Protein AF-A0A2N2DZL6-F1 (afdb_monomer_lite)

pLDDT: mean 71.73, std 16.26, range [36.12, 95.0]

Secondary structure (DSSP, 8-state):
------------HHHHHHHHHHHHHHHS-GGGGGG--HHHHHHHHHHHHHHHHHHTTS-EEPPTTT-TTS--EE-TTS-BSS-EEEEEEETTEEEEEEE-SSSS-EEEEEPP---

Foldseek 3Di:
DDDPPDDDPPPDDPVVVVVVVVVVVVPPPPVVVPPPPQVVVQVCQLVVQLVVCQVVQAKGFRDCLFVVVSPWIAGNNSWIPAWDWTWHATPNFTWIKTAHTDHPDIDIHGDDDPD

Structure (mmCIF, N/CA/C/O backbone):
data_AF-A0A2N2DZL6-F1
#
_entry.id   AF-A0A2N2DZL6-F1
#
loop_
_atom_site.group_PDB
_atom_site.id
_atom_site.type_symbol
_atom_site.label_atom_id
_atom_site.label_alt_id
_atom_site.label_comp_id
_atom_site.label_asym_id
_atom_site.label_entity_id
_atom_site.label_seq_id
_atom_site.pdbx_PDB_ins_code
_atom_site.Cartn_x
_atom_site.Cartn_y
_atom_site.Cartn_z
_atom_site.occupancy
_atom_site.B_iso_or_equiv
_atom_site.auth_seq_id
_atom_site.auth_comp_id
_atom_site.auth_asym_id
_atom_site.auth_atom_id
_atom_site.pdbx_PDB_model_num
ATOM 1 N N . MET A 1 1 ? 42.861 43.313 -40.334 1.00 39.59 1 MET A N 1
ATOM 2 C CA . MET A 1 1 ? 43.091 43.080 -38.893 1.00 39.59 1 MET A CA 1
ATOM 3 C C . MET A 1 1 ? 41.736 42.760 -38.270 1.00 39.59 1 MET A C 1
ATOM 5 O O . MET A 1 1 ? 40.883 43.634 -38.224 1.00 39.59 1 MET A O 1
ATOM 9 N N . LYS A 1 2 ? 41.456 41.482 -37.981 1.00 36.12 2 LYS A N 1
ATOM 10 C CA . LYS A 1 2 ? 40.132 41.015 -37.531 1.00 36.12 2 LYS A CA 1
ATOM 11 C C . LYS A 1 2 ? 40.115 41.052 -36.003 1.00 36.12 2 LYS A C 1
ATOM 13 O O . LYS A 1 2 ? 40.894 40.343 -35.377 1.00 36.12 2 LYS A O 1
ATOM 18 N N . VAL A 1 3 ? 39.269 41.901 -35.426 1.00 49.50 3 VAL A N 1
ATOM 19 C CA . VAL A 1 3 ? 39.023 41.935 -33.980 1.00 49.50 3 VAL A CA 1
ATOM 20 C C . VAL A 1 3 ? 38.294 40.645 -33.616 1.00 49.50 3 VAL A C 1
ATOM 22 O O . VAL A 1 3 ? 37.146 40.441 -34.008 1.00 49.50 3 VAL A O 1
ATOM 25 N N . ILE A 1 4 ? 38.986 39.750 -32.915 1.00 48.94 4 ILE A N 1
ATOM 26 C CA . ILE A 1 4 ? 38.382 38.579 -32.287 1.00 48.94 4 ILE A CA 1
ATOM 27 C C . ILE A 1 4 ? 37.602 39.120 -31.089 1.00 48.94 4 ILE A C 1
ATOM 29 O O . ILE A 1 4 ? 38.192 39.512 -30.085 1.00 48.94 4 ILE A O 1
ATOM 33 N N . ARG A 1 5 ? 36.274 39.209 -31.211 1.00 43.59 5 ARG A N 1
ATOM 34 C CA . ARG A 1 5 ? 35.409 39.364 -30.039 1.00 43.59 5 ARG A CA 1
ATOM 35 C C . ARG A 1 5 ? 35.525 38.067 -29.243 1.00 43.59 5 ARG A C 1
ATOM 37 O O . ARG A 1 5 ? 35.106 37.022 -29.733 1.00 43.59 5 ARG A O 1
ATOM 44 N N . GLN A 1 6 ? 36.128 38.137 -28.059 1.00 42.41 6 GLN A N 1
ATOM 45 C CA . GLN A 1 6 ? 35.970 37.096 -27.049 1.00 42.41 6 GLN A CA 1
ATOM 46 C C . GLN A 1 6 ? 34.475 36.998 -26.743 1.00 42.41 6 GLN A C 1
ATOM 48 O O . GLN A 1 6 ? 33.853 37.989 -26.356 1.00 42.41 6 GLN A O 1
ATOM 53 N N . GLY A 1 7 ? 33.897 35.830 -27.017 1.00 39.25 7 GLY A N 1
ATOM 54 C CA . GLY A 1 7 ? 32.558 35.503 -26.559 1.00 39.25 7 GLY A CA 1
ATOM 55 C C . GLY A 1 7 ? 32.548 35.581 -25.039 1.00 39.25 7 GLY A C 1
ATOM 56 O O . GLY A 1 7 ? 33.408 34.996 -24.385 1.00 39.25 7 GLY A O 1
ATOM 57 N N . TYR A 1 8 ? 31.620 36.363 -24.501 1.00 44.16 8 TYR A N 1
ATOM 58 C CA . TYR A 1 8 ? 31.197 36.226 -23.118 1.00 44.16 8 TYR A CA 1
ATOM 59 C C . TYR A 1 8 ? 30.572 34.831 -23.001 1.00 44.16 8 TYR A C 1
ATOM 61 O O . TYR A 1 8 ? 29.550 34.564 -23.630 1.00 44.16 8 TYR A O 1
ATOM 69 N N . ASP A 1 9 ? 31.228 33.927 -22.275 1.00 44.72 9 ASP A N 1
ATOM 70 C CA . ASP A 1 9 ? 30.592 32.699 -21.811 1.00 44.72 9 ASP A CA 1
ATOM 71 C C . ASP A 1 9 ? 29.585 33.096 -20.725 1.00 44.72 9 ASP A C 1
ATOM 73 O O . ASP A 1 9 ? 29.966 33.439 -19.603 1.00 44.72 9 ASP A O 1
ATOM 77 N N . ASP A 1 10 ? 28.295 33.055 -21.064 1.00 47.31 10 ASP A N 1
ATOM 78 C CA . ASP A 1 10 ? 27.159 33.224 -20.148 1.00 47.31 10 ASP A CA 1
ATOM 79 C C . ASP A 1 10 ? 27.007 31.988 -19.237 1.00 47.31 10 ASP A C 1
ATOM 81 O O . ASP A 1 10 ? 25.992 31.289 -19.208 1.00 47.31 10 ASP A O 1
ATOM 85 N N . GLY A 1 11 ? 28.055 31.677 -18.480 1.00 51.72 11 GLY A N 1
ATOM 86 C CA . GLY A 1 11 ? 28.079 30.603 -17.496 1.00 51.72 11 GLY A CA 1
ATOM 87 C C . GLY A 1 11 ? 27.549 31.053 -16.138 1.00 51.72 11 GLY A C 1
ATOM 88 O O . GLY A 1 11 ? 28.287 30.972 -15.163 1.00 51.72 11 GLY A O 1
ATOM 89 N N . PHE A 1 12 ? 26.306 31.543 -16.052 1.00 53.06 12 PHE A N 1
ATOM 90 C CA . PHE A 1 12 ? 25.744 32.026 -14.774 1.00 53.06 12 PHE A CA 1
ATOM 91 C C . PHE A 1 12 ? 24.344 31.523 -14.395 1.00 53.06 12 PHE A C 1
ATOM 93 O O . PHE A 1 12 ? 23.796 31.936 -13.383 1.00 53.06 12 PHE A O 1
ATOM 100 N N . VAL A 1 13 ? 23.777 30.546 -15.105 1.00 60.06 13 VAL A N 1
ATOM 101 C CA . VAL A 1 13 ? 22.378 30.141 -14.854 1.00 60.06 13 VAL A CA 1
ATOM 102 C C . VAL A 1 13 ? 22.211 29.209 -13.643 1.00 60.06 13 VAL A C 1
ATOM 104 O O . VAL A 1 13 ? 21.177 29.241 -12.985 1.00 60.06 13 VAL A O 1
ATOM 107 N N . ILE A 1 14 ? 23.205 28.380 -13.301 1.00 57.94 14 ILE A N 1
ATOM 108 C CA . ILE A 1 14 ? 23.018 27.320 -12.286 1.00 57.94 14 ILE A CA 1
ATOM 109 C C . ILE A 1 14 ? 23.143 27.851 -10.851 1.00 57.94 14 ILE A C 1
ATOM 111 O O . ILE A 1 14 ? 22.350 27.480 -9.985 1.00 57.94 14 ILE A O 1
ATOM 115 N N . ILE A 1 15 ? 24.122 28.720 -10.585 1.00 67.69 15 ILE A N 1
ATOM 116 C CA . ILE A 1 15 ? 24.369 29.238 -9.228 1.00 67.69 15 ILE A CA 1
ATOM 117 C C . ILE A 1 15 ? 23.255 30.198 -8.810 1.00 67.69 15 ILE A C 1
ATOM 119 O O . ILE A 1 15 ? 22.762 30.110 -7.687 1.00 67.69 15 ILE A O 1
ATOM 123 N N . GLU A 1 16 ? 22.804 31.063 -9.717 1.00 66.25 16 GLU A N 1
ATOM 124 C CA . GLU A 1 16 ? 21.696 31.979 -9.445 1.00 66.25 16 GLU A CA 1
ATOM 125 C C . GLU A 1 16 ? 20.392 31.218 -9.175 1.00 66.25 16 GLU A C 1
ATOM 127 O O . GLU A 1 16 ? 19.681 31.549 -8.226 1.00 66.25 16 GLU A O 1
ATOM 132 N N . LEU A 1 17 ? 20.126 30.126 -9.909 1.00 65.56 17 LEU A N 1
ATOM 133 C CA . LEU A 1 17 ? 18.983 29.249 -9.633 1.00 65.56 17 LEU A CA 1
ATOM 134 C C . LEU A 1 17 ? 19.044 28.661 -8.216 1.00 65.56 17 LEU A C 1
ATOM 136 O O . LEU A 1 17 ? 18.044 28.667 -7.499 1.00 65.56 17 LEU A O 1
ATOM 140 N N . LEU A 1 18 ? 20.213 28.162 -7.799 1.00 70.12 18 LEU A N 1
ATOM 141 C CA . LEU A 1 18 ? 20.396 27.553 -6.478 1.00 70.12 18 LEU A CA 1
ATOM 142 C C . LEU A 1 18 ? 20.194 28.565 -5.347 1.00 70.12 18 LEU A C 1
ATOM 144 O O . LEU A 1 18 ? 19.583 28.228 -4.333 1.00 70.12 18 LEU A O 1
ATOM 148 N N . VAL A 1 19 ? 20.649 29.806 -5.530 1.00 74.44 19 VAL A N 1
ATOM 149 C CA . VAL A 1 19 ? 20.436 30.888 -4.558 1.00 74.44 19 VAL A CA 1
ATOM 150 C C . VAL A 1 19 ? 18.951 31.241 -4.454 1.00 74.44 19 VAL A C 1
ATOM 152 O O . VAL A 1 19 ? 18.439 31.385 -3.345 1.00 74.44 19 VAL A O 1
ATOM 155 N N . VAL A 1 20 ? 18.228 31.302 -5.576 1.00 72.19 20 VAL A N 1
ATOM 156 C CA . VAL A 1 20 ? 16.774 31.532 -5.570 1.00 72.19 20 VAL A CA 1
ATOM 157 C C . VAL A 1 20 ? 16.036 30.395 -4.856 1.00 72.19 20 VAL A C 1
ATOM 159 O O . VAL A 1 20 ? 15.180 30.665 -4.015 1.00 72.19 20 VAL A O 1
ATOM 162 N N . PHE A 1 21 ? 16.397 29.131 -5.103 1.00 69.75 21 PHE A N 1
ATOM 163 C CA . PHE A 1 21 ? 15.803 27.989 -4.395 1.00 69.75 21 PHE A CA 1
ATOM 164 C C . PHE A 1 21 ? 16.101 27.997 -2.892 1.00 69.75 21 PHE A C 1
ATOM 166 O O . PHE A 1 21 ? 15.217 27.681 -2.096 1.00 69.75 21 PHE A O 1
ATOM 173 N N . LEU A 1 22 ? 17.311 28.398 -2.493 1.00 74.44 22 LEU A N 1
ATOM 174 C CA . LEU A 1 22 ? 17.686 28.529 -1.085 1.00 74.44 22 LEU A CA 1
ATOM 175 C C . LEU A 1 22 ? 16.847 29.609 -0.385 1.00 74.44 22 LEU A C 1
ATOM 177 O O . LEU A 1 22 ? 16.344 29.386 0.713 1.00 74.44 22 LEU A O 1
ATOM 181 N N . ILE A 1 23 ? 16.650 30.758 -1.038 1.00 72.75 23 ILE A N 1
ATOM 182 C CA . ILE A 1 23 ? 15.840 31.862 -0.505 1.00 72.75 23 ILE A CA 1
ATOM 183 C C . ILE A 1 23 ? 14.365 31.452 -0.407 1.00 72.75 23 ILE A C 1
ATOM 185 O O . ILE A 1 23 ? 13.739 31.676 0.627 1.00 72.75 23 ILE A O 1
ATOM 189 N N . LEU A 1 24 ? 13.815 30.794 -1.434 1.00 64.69 24 LEU A N 1
ATOM 190 C CA . LEU A 1 24 ? 12.443 30.275 -1.400 1.00 64.69 24 LEU A CA 1
ATOM 191 C C . LEU A 1 24 ? 12.250 29.231 -0.290 1.00 64.69 24 LEU A C 1
ATOM 193 O O . LEU A 1 24 ? 11.231 29.255 0.396 1.00 64.69 24 LEU A O 1
ATOM 197 N N . GLY A 1 25 ? 13.240 28.365 -0.060 1.00 62.72 25 GLY A N 1
ATOM 198 C CA . GLY A 1 25 ? 13.217 27.389 1.032 1.00 62.72 25 GLY A CA 1
ATOM 199 C C . GLY A 1 25 ? 13.268 28.017 2.430 1.00 62.72 25 GLY A C 1
ATOM 200 O O . GLY A 1 25 ? 12.701 27.458 3.363 1.00 62.72 25 GLY A O 1
ATOM 201 N N . LEU A 1 26 ? 13.905 29.184 2.577 1.00 66.19 26 LEU A N 1
ATOM 202 C CA . LEU A 1 26 ? 14.013 29.912 3.848 1.00 66.19 26 LEU A CA 1
ATOM 203 C C . LEU A 1 26 ? 12.790 30.790 4.159 1.00 66.19 26 LEU A C 1
ATOM 205 O O . LEU A 1 26 ? 12.526 31.068 5.326 1.00 66.19 26 LEU A O 1
ATOM 209 N N . ILE A 1 27 ? 12.055 31.236 3.135 1.00 63.50 27 ILE A N 1
ATOM 210 C CA . ILE A 1 27 ? 10.861 32.086 3.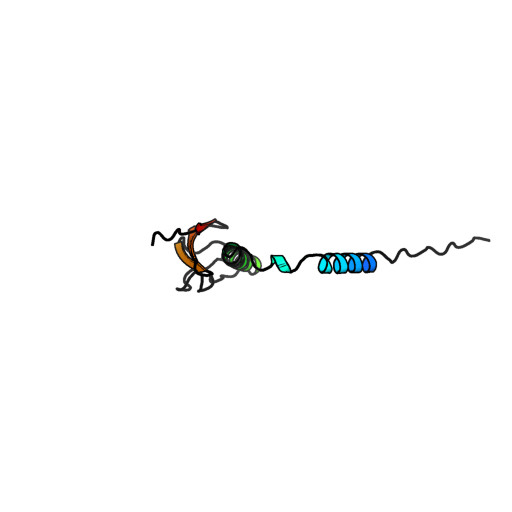289 1.00 63.50 27 ILE A CA 1
ATOM 211 C C . ILE A 1 27 ? 9.593 31.250 3.525 1.00 63.50 27 ILE A C 1
ATOM 213 O O . ILE A 1 27 ? 8.606 31.768 4.050 1.00 63.50 27 ILE A O 1
ATOM 217 N N . LEU A 1 28 ? 9.602 29.956 3.186 1.00 56.22 28 LEU A N 1
ATOM 218 C CA . LEU A 1 28 ? 8.475 29.074 3.474 1.00 56.22 28 LEU A CA 1
ATOM 219 C C . LEU A 1 28 ? 8.371 28.824 4.990 1.00 56.22 28 LEU A C 1
ATOM 221 O O . LEU A 1 28 ? 9.285 28.249 5.584 1.00 56.22 28 LEU A O 1
ATOM 225 N N . PRO A 1 29 ? 7.269 29.234 5.641 1.00 49.88 29 PRO A N 1
ATOM 226 C CA . PRO A 1 29 ? 7.100 29.029 7.068 1.00 49.88 29 PRO A CA 1
ATOM 227 C C . PRO A 1 29 ? 7.022 27.528 7.364 1.00 49.88 29 PRO A C 1
ATOM 229 O O . PRO A 1 29 ? 6.048 26.854 7.033 1.00 49.88 29 PRO A O 1
ATOM 232 N N . THR A 1 30 ? 8.028 27.007 8.066 1.00 54.62 30 THR A N 1
ATOM 233 C CA . THR A 1 30 ? 8.059 25.639 8.617 1.00 54.62 30 THR A CA 1
ATOM 234 C C . THR A 1 30 ? 6.978 25.395 9.680 1.00 54.62 30 THR A C 1
ATOM 236 O O . THR A 1 30 ? 6.819 24.278 10.167 1.00 54.62 30 THR A O 1
ATOM 239 N N . SER A 1 31 ? 6.184 26.413 10.026 1.00 46.03 31 SER A N 1
ATOM 240 C CA . SER A 1 31 ? 5.143 26.372 11.055 1.00 46.03 31 SER A CA 1
ATOM 241 C C . SER A 1 31 ? 3.783 25.827 10.592 1.00 46.03 31 SER A C 1
ATOM 243 O O . SER A 1 31 ? 2.873 25.737 11.412 1.00 46.03 31 SER A O 1
ATOM 245 N N . GLN A 1 32 ? 3.632 25.397 9.331 1.00 44.12 32 GLN A N 1
ATOM 246 C CA . GLN A 1 32 ? 2.455 24.632 8.871 1.00 44.12 32 GLN A CA 1
ATOM 247 C C . GLN A 1 32 ? 2.670 23.106 8.820 1.00 44.12 32 GLN A C 1
ATOM 249 O O . GLN A 1 32 ? 1.762 22.374 8.438 1.00 44.12 32 GLN A O 1
ATOM 254 N N . LEU A 1 33 ? 3.824 22.595 9.264 1.00 46.56 33 LEU A N 1
ATOM 255 C CA . LEU A 1 33 ? 4.151 21.162 9.186 1.00 46.56 33 LEU A CA 1
ATOM 256 C C . LEU A 1 33 ? 3.486 20.269 10.255 1.00 46.56 33 LEU A C 1
ATOM 258 O O . LEU A 1 33 ? 3.654 19.057 10.204 1.00 46.56 33 LEU A O 1
ATOM 262 N N . ASN A 1 34 ? 2.708 20.820 11.195 1.00 39.44 34 ASN A N 1
ATOM 263 C CA . ASN A 1 34 ? 2.120 20.044 12.304 1.00 39.44 34 ASN A CA 1
ATOM 264 C C . ASN A 1 34 ? 0.618 19.738 12.182 1.00 39.44 34 ASN A C 1
ATOM 266 O O . ASN A 1 34 ? 0.017 19.252 13.133 1.00 39.44 34 ASN A O 1
ATOM 270 N N . ASN A 1 35 ? 0.022 19.966 11.012 1.00 40.06 35 ASN A N 1
ATOM 271 C CA . ASN A 1 35 ? -1.299 19.432 10.660 1.00 40.06 35 ASN A CA 1
ATOM 272 C C . ASN A 1 35 ? -1.214 18.632 9.354 1.00 40.06 35 ASN A C 1
ATOM 274 O O . ASN A 1 35 ? -2.102 18.725 8.508 1.00 40.06 35 ASN A O 1
ATOM 278 N N . ILE A 1 36 ? -0.134 17.855 9.180 1.00 44.62 36 ILE A N 1
ATOM 279 C CA . ILE A 1 36 ? -0.125 16.813 8.154 1.00 44.62 36 ILE A CA 1
ATOM 280 C C . ILE A 1 36 ? -1.265 15.865 8.506 1.00 44.62 36 ILE A C 1
ATOM 282 O O . ILE A 1 36 ? -1.346 15.255 9.572 1.00 44.62 36 ILE A O 1
ATOM 286 N N . ASN A 1 37 ? -2.218 15.903 7.601 1.00 49.38 37 ASN A N 1
ATOM 287 C CA . ASN A 1 37 ? -3.487 15.238 7.585 1.00 49.38 37 ASN A CA 1
ATOM 288 C C . ASN A 1 37 ? -3.235 13.734 7.752 1.00 49.38 37 ASN A C 1
ATOM 290 O O . ASN A 1 37 ? -2.778 13.068 6.837 1.00 49.38 37 ASN A O 1
ATOM 294 N N . ILE A 1 38 ? -3.504 13.195 8.937 1.00 51.41 38 ILE A N 1
ATOM 295 C CA . ILE A 1 38 ? -3.125 11.836 9.375 1.00 51.41 38 ILE A CA 1
ATOM 296 C C . ILE A 1 38 ? -3.622 10.714 8.421 1.00 51.41 38 ILE A C 1
ATOM 298 O O . ILE A 1 38 ? -3.063 9.617 8.383 1.00 51.41 38 ILE A O 1
ATOM 302 N N . SER A 1 39 ? -4.647 10.995 7.607 1.00 55.19 39 SER A N 1
ATOM 303 C CA . SER A 1 39 ? -5.125 10.123 6.522 1.00 55.19 39 SER A CA 1
ATOM 304 C C . SER A 1 39 ? -4.120 9.960 5.370 1.00 55.19 39 SER A C 1
ATOM 306 O O . SER A 1 39 ? -4.093 8.902 4.741 1.00 55.19 39 SER A O 1
ATOM 308 N N . GLU A 1 40 ? -3.304 10.980 5.093 1.00 60.41 40 GLU A N 1
ATOM 309 C CA . GLU A 1 40 ? -2.290 10.965 4.031 1.00 60.41 40 GLU A CA 1
ATOM 310 C C . GLU A 1 40 ? -1.209 9.915 4.317 1.00 60.41 40 GLU A C 1
ATOM 312 O O . GLU A 1 40 ? -0.721 9.279 3.388 1.00 60.41 40 GLU A O 1
ATOM 317 N N . ASP A 1 41 ? -0.902 9.626 5.587 1.00 75.75 41 ASP A N 1
ATOM 318 C CA . ASP A 1 41 ? 0.120 8.638 5.949 1.00 75.75 41 ASP A CA 1
ATOM 319 C C . ASP A 1 41 ? -0.276 7.200 5.569 1.00 75.75 41 ASP A C 1
ATOM 321 O O . ASP A 1 41 ? 0.534 6.473 4.992 1.00 75.75 41 ASP A O 1
ATOM 325 N N . ILE A 1 42 ? -1.522 6.768 5.830 1.00 78.12 42 ILE A N 1
ATOM 326 C CA . ILE A 1 42 ? -1.976 5.416 5.427 1.00 78.12 42 ILE A CA 1
ATOM 327 C C . ILE A 1 42 ? -2.003 5.304 3.913 1.00 78.12 42 ILE A C 1
ATOM 329 O O . ILE A 1 42 ? -1.552 4.303 3.355 1.00 78.12 42 ILE A O 1
ATOM 333 N N . GLU A 1 43 ? -2.575 6.310 3.258 1.00 80.06 43 GLU A N 1
ATOM 334 C CA . GLU A 1 43 ? -2.703 6.337 1.810 1.00 80.06 43 GLU A CA 1
ATOM 335 C C . GLU A 1 43 ? -1.325 6.249 1.146 1.00 80.06 43 GLU A C 1
ATOM 337 O O . GLU A 1 43 ? -1.104 5.375 0.304 1.00 80.06 43 GLU A O 1
ATOM 342 N N . ASN A 1 44 ? -0.363 7.042 1.619 1.00 83.44 44 ASN A N 1
ATOM 343 C CA . ASN A 1 44 ? 1.015 7.003 1.147 1.00 83.44 44 ASN A CA 1
ATOM 344 C C . ASN A 1 44 ? 1.673 5.639 1.380 1.00 83.44 44 ASN A C 1
ATOM 346 O O . ASN A 1 44 ? 2.364 5.151 0.485 1.00 83.44 44 ASN A O 1
ATOM 350 N N . ILE A 1 45 ? 1.443 4.979 2.522 1.00 84.25 45 ILE A N 1
ATOM 351 C CA . ILE A 1 45 ? 1.974 3.629 2.783 1.00 84.25 45 ILE A CA 1
ATOM 352 C C . ILE A 1 45 ? 1.384 2.604 1.804 1.00 84.25 45 ILE A C 1
ATOM 354 O O . ILE A 1 45 ? 2.114 1.782 1.247 1.00 84.25 45 ILE A O 1
ATOM 358 N N . ILE A 1 46 ? 0.068 2.638 1.574 1.00 85.94 46 ILE A N 1
ATOM 359 C CA . ILE A 1 46 ? -0.616 1.721 0.651 1.00 85.94 46 ILE A CA 1
ATOM 360 C C . ILE A 1 46 ? -0.097 1.921 -0.774 1.00 85.94 46 ILE A C 1
ATOM 362 O O . ILE A 1 46 ? 0.307 0.946 -1.413 1.00 85.94 46 ILE A O 1
ATOM 366 N N . ILE A 1 47 ? -0.068 3.169 -1.250 1.00 86.62 47 ILE A N 1
ATOM 367 C CA . ILE A 1 47 ? 0.395 3.525 -2.595 1.00 86.62 47 ILE A CA 1
ATOM 368 C C . ILE A 1 47 ? 1.870 3.149 -2.765 1.00 86.62 47 ILE A C 1
ATOM 370 O O . ILE A 1 47 ? 2.225 2.512 -3.755 1.00 86.62 47 ILE A O 1
ATOM 374 N N . SER A 1 48 ? 2.724 3.466 -1.789 1.00 88.44 48 SER A N 1
ATOM 375 C CA . SER A 1 48 ? 4.160 3.166 -1.854 1.00 88.44 48 SER A CA 1
ATOM 376 C C . SER A 1 48 ? 4.425 1.664 -1.921 1.00 88.44 48 SER A C 1
ATOM 378 O O . SER A 1 48 ? 5.154 1.220 -2.803 1.00 88.44 48 SER A O 1
ATOM 380 N N . ASN A 1 49 ? 3.770 0.860 -1.077 1.00 88.38 49 ASN A N 1
ATOM 381 C CA . ASN A 1 49 ? 3.901 -0.602 -1.111 1.00 88.38 49 ASN A CA 1
ATOM 382 C C . ASN A 1 49 ? 3.421 -1.194 -2.445 1.00 88.38 49 ASN A C 1
ATOM 384 O O . ASN A 1 49 ? 3.977 -2.172 -2.950 1.00 88.38 49 ASN A O 1
ATOM 388 N N . GLN A 1 50 ? 2.376 -0.606 -3.027 1.00 88.38 50 GLN A N 1
ATOM 389 C CA . GLN A 1 50 ? 1.826 -1.034 -4.306 1.00 88.38 50 GLN A CA 1
ATOM 390 C C . GLN A 1 50 ? 2.766 -0.695 -5.475 1.00 88.38 50 GLN A C 1
ATOM 392 O O . GLN A 1 50 ? 3.011 -1.546 -6.336 1.00 88.38 50 GLN A O 1
ATOM 397 N N . LEU A 1 51 ? 3.325 0.519 -5.489 1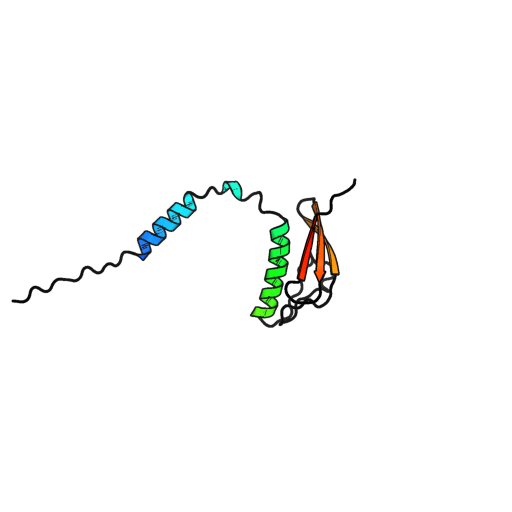.00 87.75 51 LEU A N 1
ATOM 398 C CA . LEU A 1 51 ? 4.324 0.955 -6.466 1.00 87.75 51 LEU A CA 1
ATOM 399 C C . LEU A 1 51 ? 5.624 0.164 -6.327 1.00 87.75 51 LEU A C 1
ATOM 401 O O . LEU A 1 51 ? 6.195 -0.241 -7.336 1.00 87.75 51 LEU A O 1
ATOM 405 N N . GLU A 1 52 ? 6.059 -0.128 -5.101 1.00 88.38 52 GLU A N 1
ATOM 406 C CA . GLU A 1 52 ? 7.221 -0.973 -4.829 1.00 88.38 52 GLU A CA 1
ATOM 407 C C . GLU A 1 52 ? 7.037 -2.371 -5.439 1.00 88.38 52 GLU A C 1
ATOM 409 O O . GLU A 1 52 ? 7.924 -2.874 -6.136 1.00 88.38 52 GLU A O 1
ATOM 414 N N . ALA A 1 53 ? 5.869 -2.989 -5.238 1.00 89.75 53 ALA A N 1
ATOM 415 C CA . ALA A 1 53 ? 5.572 -4.305 -5.795 1.00 89.75 53 ALA A CA 1
ATOM 416 C C . ALA A 1 53 ? 5.703 -4.323 -7.326 1.00 89.75 53 ALA A C 1
ATOM 418 O O . ALA A 1 53 ? 6.255 -5.267 -7.897 1.00 89.75 53 ALA A O 1
ATOM 419 N N . MET A 1 54 ? 5.260 -3.251 -7.989 1.00 88.38 54 MET A N 1
ATOM 420 C CA . MET A 1 54 ? 5.355 -3.097 -9.441 1.00 88.38 54 MET A CA 1
ATOM 421 C C . MET A 1 54 ? 6.774 -2.788 -9.920 1.00 88.38 54 MET A C 1
ATOM 423 O O . MET A 1 54 ? 7.254 -3.429 -10.856 1.00 88.38 54 MET A O 1
ATOM 427 N N . ALA A 1 55 ? 7.451 -1.833 -9.280 1.00 91.50 55 ALA A N 1
ATOM 428 C CA . ALA A 1 55 ? 8.781 -1.373 -9.668 1.00 91.50 55 ALA A CA 1
ATOM 429 C C . ALA A 1 55 ? 9.813 -2.501 -9.572 1.00 91.50 55 ALA A C 1
ATOM 431 O O . ALA A 1 55 ? 10.602 -2.710 -10.493 1.00 91.50 55 ALA A O 1
ATOM 432 N N . TYR A 1 56 ? 9.756 -3.281 -8.491 1.00 95.00 56 TYR A N 1
ATOM 433 C CA . TYR A 1 56 ? 10.681 -4.389 -8.254 1.00 95.00 56 TYR A CA 1
ATOM 434 C C . TYR A 1 56 ? 10.145 -5.746 -8.717 1.00 95.00 56 TYR A C 1
ATOM 436 O O . TYR A 1 56 ? 10.815 -6.760 -8.529 1.00 95.00 56 TYR A O 1
ATOM 444 N N . ARG A 1 57 ? 8.941 -5.785 -9.305 1.00 90.88 57 ARG A N 1
ATOM 445 C CA . ARG A 1 57 ? 8.252 -7.009 -9.744 1.00 90.88 57 ARG A CA 1
ATOM 446 C C . ARG A 1 57 ? 8.249 -8.116 -8.679 1.00 90.88 57 ARG A C 1
ATOM 448 O O . ARG A 1 57 ? 8.474 -9.287 -8.989 1.00 90.88 57 ARG A O 1
ATOM 455 N N . LYS A 1 58 ? 7.974 -7.753 -7.425 1.00 92.25 58 LYS A N 1
ATOM 456 C CA . LYS A 1 58 ? 7.983 -8.664 -6.268 1.00 92.25 58 LYS A CA 1
ATOM 457 C C . LYS A 1 58 ? 6.672 -8.599 -5.493 1.00 92.25 58 LYS A C 1
ATOM 459 O O . LYS A 1 58 ? 5.878 -7.680 -5.664 1.00 92.25 58 LYS A O 1
ATOM 464 N N . THR A 1 59 ? 6.459 -9.579 -4.623 1.00 92.88 59 THR A N 1
ATOM 465 C CA . THR A 1 59 ? 5.384 -9.508 -3.633 1.00 92.88 59 THR A CA 1
ATOM 466 C C . THR A 1 59 ? 5.802 -8.596 -2.479 1.00 92.88 59 THR A C 1
ATOM 468 O O . THR A 1 59 ? 6.885 -8.777 -1.925 1.00 92.88 59 THR A O 1
ATOM 471 N N . VAL A 1 60 ? 4.943 -7.647 -2.105 1.00 91.69 60 VAL A N 1
ATOM 472 C CA . VAL A 1 60 ? 5.165 -6.719 -0.983 1.00 91.69 60 VAL A CA 1
ATOM 473 C C . VAL A 1 60 ? 4.071 -6.915 0.055 1.00 91.69 60 VAL A C 1
ATOM 475 O O . VAL A 1 60 ? 2.887 -6.763 -0.244 1.00 91.69 60 VAL A O 1
ATOM 478 N N . VAL A 1 61 ? 4.462 -7.285 1.273 1.00 90.75 61 VAL A N 1
ATOM 479 C CA . VAL A 1 61 ? 3.545 -7.444 2.409 1.00 90.75 61 VAL A CA 1
ATOM 480 C C . VAL A 1 61 ? 3.205 -6.065 2.964 1.00 90.75 61 VAL A C 1
ATOM 482 O O . VAL A 1 61 ? 4.098 -5.256 3.189 1.00 90.75 61 VAL A O 1
ATOM 485 N N . ILE A 1 62 ? 1.917 -5.804 3.178 1.00 85.56 62 ILE A N 1
ATOM 486 C CA . ILE A 1 62 ? 1.448 -4.532 3.738 1.00 85.56 62 ILE A CA 1
ATOM 487 C C . ILE A 1 62 ? 1.840 -4.453 5.217 1.00 85.56 62 ILE A C 1
ATOM 489 O O . ILE A 1 62 ? 1.773 -5.458 5.931 1.00 85.56 62 ILE A O 1
ATOM 493 N N . ASP A 1 63 ? 2.220 -3.253 5.662 1.00 80.62 63 ASP A N 1
ATOM 494 C CA . ASP A 1 63 ? 2.662 -2.986 7.030 1.00 80.62 63 ASP A CA 1
ATOM 495 C C . ASP A 1 63 ? 1.683 -3.557 8.083 1.00 80.62 63 ASP A C 1
ATOM 497 O O . ASP A 1 63 ? 0.464 -3.409 7.932 1.00 80.62 63 ASP A O 1
ATOM 501 N N . PRO A 1 64 ? 2.174 -4.220 9.148 1.00 74.94 64 PRO A N 1
ATOM 502 C CA . PRO A 1 64 ? 1.338 -4.789 10.205 1.00 74.94 64 PRO A CA 1
ATOM 503 C C . PRO A 1 64 ? 0.462 -3.781 10.961 1.00 74.94 64 PRO A C 1
ATOM 505 O O . PRO A 1 64 ? -0.554 -4.194 11.512 1.00 74.94 64 PRO A O 1
ATOM 508 N N . ILE A 1 65 ? 0.793 -2.489 10.968 1.00 74.38 65 ILE A N 1
ATOM 509 C CA . ILE A 1 65 ? -0.080 -1.436 11.509 1.00 74.38 65 ILE A CA 1
ATOM 510 C C . ILE A 1 65 ? -1.405 -1.397 10.734 1.00 74.38 65 ILE A C 1
ATOM 512 O O . ILE A 1 65 ? -2.469 -1.196 11.315 1.00 74.38 65 ILE A O 1
ATOM 516 N N . ILE A 1 66 ? -1.346 -1.645 9.423 1.00 76.25 66 ILE A N 1
ATOM 517 C CA . ILE A 1 66 ? -2.509 -1.681 8.535 1.00 76.25 66 ILE A CA 1
ATOM 518 C C . ILE A 1 66 ? -3.083 -3.103 8.472 1.00 76.25 66 ILE A C 1
ATOM 520 O O . ILE A 1 66 ? -4.292 -3.292 8.569 1.00 76.25 66 ILE A O 1
ATOM 524 N N . CYS A 1 67 ? -2.237 -4.128 8.331 1.00 78.69 67 CYS A N 1
ATOM 525 C CA . CYS A 1 67 ? -2.649 -5.530 8.247 1.00 78.69 67 CYS A CA 1
ATOM 526 C C . CYS A 1 67 ? -1.944 -6.399 9.312 1.00 78.69 67 CYS A C 1
ATOM 528 O O . CYS A 1 67 ? -0.962 -7.078 9.002 1.00 78.69 67 CYS A O 1
ATOM 530 N N . PRO A 1 68 ? -2.475 -6.474 10.551 1.00 75.06 68 PRO A N 1
ATOM 531 C CA . PRO A 1 68 ? -1.798 -7.106 11.694 1.00 75.06 68 PRO A CA 1
ATOM 532 C C . PRO A 1 68 ? -1.408 -8.568 11.483 1.00 75.06 68 PRO A C 1
ATOM 534 O O . PRO A 1 68 ? -0.350 -9.015 11.915 1.00 75.06 68 PRO A O 1
ATOM 537 N N . LYS A 1 69 ? -2.244 -9.324 10.763 1.00 79.25 69 LYS A N 1
ATOM 538 C CA . LYS A 1 69 ? -1.996 -10.740 10.455 1.00 79.25 69 LYS A CA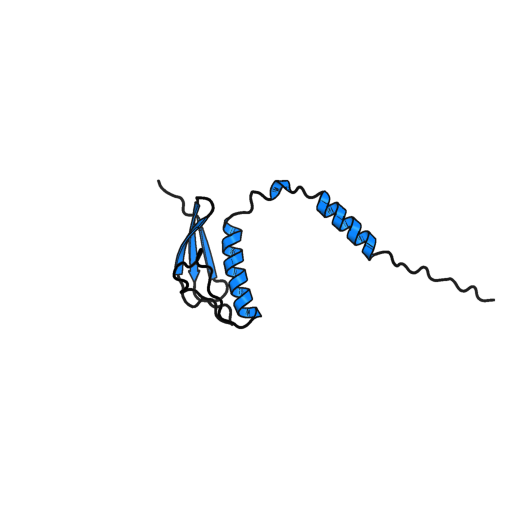 1
ATOM 539 C C . LYS A 1 69 ? -0.933 -10.953 9.366 1.00 79.25 69 LYS A C 1
ATOM 541 O O . LYS A 1 69 ? -0.652 -12.102 9.044 1.00 79.25 69 LYS A O 1
ATOM 546 N N . ARG A 1 70 ? -0.382 -9.876 8.777 1.00 77.31 70 ARG A N 1
ATOM 547 C CA . ARG A 1 70 ? 0.587 -9.881 7.658 1.00 77.31 70 ARG A CA 1
ATOM 548 C C . ARG A 1 70 ? 0.184 -10.782 6.490 1.00 77.31 70 ARG A C 1
ATOM 550 O O . ARG A 1 70 ? 1.006 -11.269 5.724 1.00 77.31 70 ARG A O 1
ATOM 557 N N . ASP A 1 71 ? -1.113 -11.000 6.345 1.00 83.75 71 ASP A N 1
ATOM 558 C CA . ASP A 1 71 ? -1.697 -11.874 5.342 1.00 83.75 71 ASP A CA 1
ATOM 559 C C . ASP A 1 71 ? -2.170 -11.067 4.114 1.00 83.75 71 ASP A C 1
ATOM 561 O O . ASP A 1 71 ? -2.781 -11.632 3.204 1.00 83.75 71 ASP A O 1
ATOM 565 N N . CYS A 1 72 ? -1.934 -9.750 4.097 1.00 86.88 72 CYS A N 1
ATOM 566 C CA . CYS A 1 72 ? -2.231 -8.834 2.997 1.00 86.88 72 CYS A CA 1
ATOM 567 C C . CYS A 1 72 ? -0.948 -8.493 2.238 1.00 86.88 72 CYS A C 1
ATOM 569 O O . CYS A 1 72 ? 0.034 -8.063 2.844 1.00 86.88 72 CYS A O 1
ATOM 571 N N . TRP A 1 73 ? -0.966 -8.647 0.919 1.00 91.31 73 TRP A N 1
ATOM 572 C CA . TRP A 1 73 ? 0.187 -8.334 0.086 1.00 91.31 73 TRP A CA 1
ATOM 573 C C . TRP A 1 73 ? -0.222 -7.889 -1.314 1.00 91.31 73 TRP A C 1
ATOM 575 O O . TRP A 1 73 ? -1.246 -8.329 -1.843 1.00 91.31 73 TRP A O 1
ATOM 585 N N . PHE A 1 74 ? 0.606 -7.032 -1.907 1.00 92.19 74 PHE A N 1
ATOM 586 C CA . PHE A 1 74 ? 0.543 -6.659 -3.313 1.00 92.19 74 PHE A CA 1
ATOM 587 C C . PHE A 1 74 ? 1.418 -7.589 -4.138 1.00 92.19 74 PHE A C 1
ATOM 589 O O . PHE A 1 74 ? 2.536 -7.917 -3.747 1.00 92.19 74 PHE A O 1
ATOM 596 N N . ASN A 1 75 ? 0.902 -8.035 -5.275 1.00 92.56 75 ASN A N 1
ATOM 597 C CA . ASN A 1 75 ? 1.649 -8.844 -6.230 1.00 92.56 75 ASN A CA 1
ATOM 598 C C . ASN A 1 75 ? 2.481 -7.954 -7.185 1.00 92.56 75 ASN A C 1
ATOM 600 O O . ASN A 1 75 ? 2.280 -6.740 -7.211 1.00 92.56 75 ASN A O 1
ATOM 604 N N . PRO A 1 76 ? 3.335 -8.531 -8.052 1.00 92.19 76 PRO A N 1
ATOM 605 C CA . PRO A 1 76 ? 4.116 -7.773 -9.040 1.00 92.19 76 PRO A CA 1
ATOM 606 C C . PRO A 1 76 ? 3.311 -6.906 -10.027 1.00 92.19 76 PRO A C 1
ATOM 608 O O . PRO A 1 76 ? 3.886 -6.098 -10.748 1.00 92.19 76 PRO A O 1
ATOM 611 N N . LYS A 1 77 ? 1.986 -7.093 -10.108 1.00 87.50 77 LYS A N 1
ATOM 612 C CA . LYS A 1 77 ? 1.061 -6.284 -10.922 1.00 87.50 77 LYS A CA 1
ATOM 613 C C . LYS A 1 77 ? 0.376 -5.180 -10.101 1.00 87.50 77 LYS A C 1
ATOM 615 O O . LYS A 1 77 ? -0.524 -4.520 -10.606 1.00 87.50 77 LYS A O 1
ATOM 620 N N . GLY A 1 78 ? 0.741 -5.021 -8.829 1.00 84.81 78 GLY A N 1
ATOM 621 C CA . GLY A 1 78 ? 0.120 -4.078 -7.905 1.00 84.81 78 GLY A CA 1
ATOM 622 C C . GLY A 1 78 ? -1.286 -4.485 -7.456 1.00 84.81 78 GLY A C 1
ATOM 623 O O . GLY A 1 78 ? -2.020 -3.645 -6.950 1.00 84.81 78 GLY A O 1
ATOM 624 N N . HIS A 1 79 ? -1.714 -5.737 -7.643 1.00 86.50 79 HIS A N 1
ATOM 625 C CA . HIS A 1 79 ? -3.007 -6.198 -7.126 1.00 86.50 79 HIS A CA 1
ATOM 626 C C . HIS A 1 79 ? -2.854 -6.723 -5.705 1.00 86.50 79 HIS A C 1
ATOM 628 O O . HIS A 1 79 ? -1.942 -7.507 -5.434 1.00 86.50 79 HIS A O 1
ATOM 634 N N . ILE A 1 80 ? -3.787 -6.355 -4.828 1.00 89.88 80 ILE A N 1
ATOM 635 C CA . ILE A 1 80 ? -3.889 -6.975 -3.509 1.00 89.88 80 ILE A CA 1
ATOM 636 C C . ILE A 1 80 ? -4.435 -8.402 -3.624 1.00 89.88 80 ILE A C 1
ATOM 638 O O . ILE A 1 80 ? -5.296 -8.696 -4.455 1.00 89.88 80 ILE A O 1
ATOM 642 N N . ASN A 1 81 ? -3.952 -9.296 -2.768 1.00 88.50 81 ASN A N 1
ATOM 643 C CA . ASN A 1 81 ? -4.361 -10.698 -2.744 1.00 88.50 81 ASN A CA 1
ATOM 644 C C . ASN A 1 81 ? -5.799 -10.941 -2.249 1.00 88.50 81 ASN A C 1
ATOM 646 O O . ASN A 1 81 ? -6.360 -12.002 -2.515 1.00 88.50 81 ASN A O 1
ATOM 650 N N . LYS A 1 82 ? -6.396 -9.995 -1.516 1.00 85.62 82 LYS A N 1
ATOM 651 C CA . LYS A 1 82 ? -7.762 -10.101 -0.981 1.00 85.62 82 LYS A CA 1
ATOM 652 C C . LYS A 1 82 ? -8.370 -8.729 -0.706 1.00 85.62 82 LYS A C 1
ATOM 654 O O . LYS A 1 82 ? -7.668 -7.816 -0.280 1.00 85.62 82 LYS A O 1
ATOM 659 N N . ALA A 1 83 ? -9.682 -8.619 -0.888 1.00 83.88 83 ALA A N 1
ATOM 660 C CA . ALA A 1 83 ? -10.439 -7.483 -0.375 1.00 83.88 83 ALA A CA 1
ATOM 661 C C . ALA A 1 83 ? -10.602 -7.601 1.148 1.00 83.88 83 ALA A C 1
ATOM 663 O O . ALA A 1 83 ? -10.735 -8.712 1.674 1.00 83.88 83 ALA A O 1
ATOM 664 N N . ARG A 1 84 ? -10.588 -6.475 1.863 1.00 82.12 84 ARG A N 1
ATOM 665 C CA . ARG A 1 84 ? -10.759 -6.444 3.318 1.00 82.12 84 A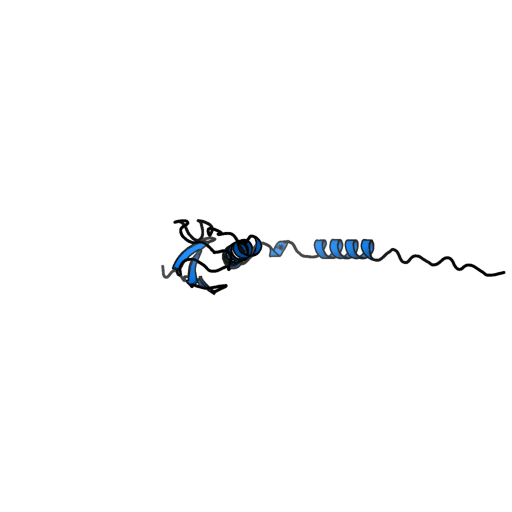RG A CA 1
ATOM 666 C C . ARG A 1 84 ? -11.164 -5.056 3.815 1.00 82.12 84 ARG A C 1
ATOM 668 O O . ARG A 1 84 ? -10.732 -4.052 3.262 1.00 82.12 84 ARG A O 1
ATOM 675 N N . THR A 1 85 ? -11.909 -5.037 4.914 1.00 84.56 85 THR A N 1
ATOM 676 C CA . THR A 1 85 ? -12.141 -3.851 5.745 1.00 84.56 85 THR A CA 1
ATOM 677 C C . THR A 1 85 ? -11.326 -3.966 7.033 1.00 84.56 85 THR A C 1
ATOM 679 O O . THR A 1 85 ? -11.311 -5.026 7.664 1.00 84.56 85 THR A O 1
ATOM 682 N N . LEU A 1 86 ? -10.610 -2.908 7.396 1.00 80.75 86 LEU A N 1
ATOM 683 C CA . LEU A 1 86 ? -9.672 -2.839 8.514 1.00 80.75 86 LEU A CA 1
ATOM 684 C C . LEU A 1 86 ? -10.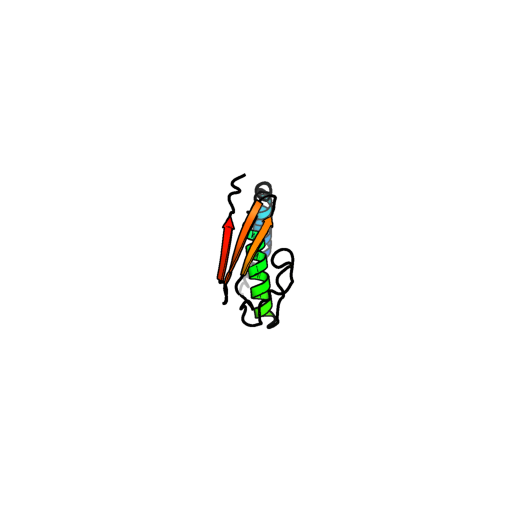002 -1.608 9.360 1.00 80.75 86 LEU A C 1
ATOM 686 O O . LEU A 1 86 ? -10.282 -0.546 8.813 1.00 80.75 86 LEU A O 1
ATOM 690 N N . ILE A 1 87 ? -9.945 -1.740 10.685 1.00 81.19 87 ILE A N 1
ATOM 691 C CA . ILE A 1 87 ? -9.995 -0.586 11.587 1.00 81.19 87 ILE A CA 1
ATOM 692 C C . ILE A 1 87 ? -8.557 -0.200 11.898 1.00 81.19 87 ILE A C 1
ATOM 694 O O . ILE A 1 87 ? -7.798 -1.019 12.414 1.00 81.19 87 ILE A O 1
ATOM 698 N N . VAL A 1 88 ? -8.185 1.027 11.554 1.00 78.62 88 VAL A N 1
ATOM 699 C CA . VAL A 1 88 ? -6.847 1.559 11.794 1.00 78.62 88 VAL A CA 1
ATOM 700 C C . VAL A 1 88 ? -6.958 2.678 12.817 1.00 78.62 88 VAL A C 1
ATOM 702 O O . VAL A 1 88 ? -7.779 3.587 12.683 1.00 78.62 88 VAL A O 1
ATOM 705 N N . HIS A 1 89 ? -6.141 2.587 13.861 1.00 75.56 89 HIS A N 1
ATOM 706 C CA . HIS A 1 89 ? -6.041 3.610 14.892 1.00 75.56 89 HIS A CA 1
ATOM 707 C C . HIS A 1 89 ? -4.919 4.568 14.508 1.00 75.56 89 HIS A C 1
ATOM 709 O O . HIS A 1 89 ? -3.777 4.139 14.347 1.00 75.56 89 HIS A O 1
ATOM 715 N N . GLN A 1 90 ? -5.226 5.854 14.372 1.00 66.81 90 GLN A N 1
ATOM 716 C CA . GLN A 1 90 ? -4.218 6.867 14.081 1.00 66.81 90 GLN A CA 1
ATOM 717 C C . GLN A 1 90 ? -4.485 8.151 14.854 1.00 66.81 90 GLN A C 1
ATOM 719 O O . GLN A 1 90 ? -5.574 8.714 14.770 1.00 66.81 90 GLN A O 1
ATOM 724 N N . GLY A 1 91 ? -3.486 8.627 15.601 1.00 66.25 91 GLY A N 1
ATOM 725 C CA . GLY A 1 91 ? -3.568 9.907 16.313 1.00 66.25 91 GLY A CA 1
ATOM 726 C C . GLY A 1 91 ? -4.770 10.031 17.259 1.00 66.25 91 GLY A C 1
ATOM 727 O O . GLY A 1 91 ? -5.332 11.110 17.389 1.00 66.25 91 GLY A O 1
ATOM 728 N N . GLY A 1 92 ? -5.214 8.925 17.868 1.00 70.38 92 GLY A N 1
ATOM 729 C CA . GLY A 1 92 ? -6.400 8.889 18.736 1.00 70.38 92 GLY A CA 1
ATOM 730 C C . GLY A 1 92 ? -7.742 8.758 18.003 1.00 70.38 92 GLY A C 1
ATOM 731 O O . GLY A 1 92 ? -8.751 8.502 18.653 1.00 70.38 92 GLY A O 1
ATOM 732 N N . ALA A 1 93 ? -7.768 8.854 16.671 1.00 72.31 93 ALA A N 1
ATOM 733 C CA . ALA A 1 93 ? -8.954 8.597 15.860 1.00 72.31 93 ALA A CA 1
ATOM 734 C C . ALA A 1 93 ? -9.003 7.139 15.378 1.00 72.31 93 ALA A C 1
ATOM 736 O O . ALA A 1 93 ? -7.973 6.509 15.114 1.00 72.31 93 ALA A O 1
ATOM 737 N N . GLN A 1 94 ? -10.218 6.610 15.233 1.00 79.00 94 GLN A N 1
ATOM 738 C CA . GLN A 1 94 ? -10.461 5.350 14.536 1.00 79.00 94 GLN A CA 1
ATOM 739 C C . GLN A 1 94 ? -10.905 5.651 13.106 1.00 79.00 94 GLN A C 1
ATOM 741 O O . GLN A 1 94 ? -11.847 6.410 12.887 1.00 79.00 94 GLN A O 1
ATOM 746 N N . ASN A 1 95 ? -10.243 5.032 12.135 1.00 82.38 95 ASN A N 1
ATOM 747 C CA . ASN A 1 95 ? -10.616 5.095 10.729 1.00 82.38 95 ASN A CA 1
ATOM 748 C C . ASN A 1 95 ? -10.923 3.686 10.226 1.00 82.38 95 ASN A C 1
ATOM 750 O O . ASN A 1 95 ? -10.283 2.711 10.618 1.00 82.38 95 ASN A O 1
ATOM 754 N N . GLU A 1 96 ? -11.902 3.576 9.340 1.00 83.44 96 GLU A N 1
ATOM 755 C CA . GLU A 1 96 ? -12.191 2.348 8.615 1.00 83.44 96 GLU A CA 1
ATOM 756 C C . GLU A 1 96 ? -11.540 2.423 7.232 1.00 83.44 96 GLU A C 1
ATOM 758 O O . GLU A 1 96 ? -11.921 3.228 6.385 1.00 83.44 96 GLU A O 1
ATOM 763 N N . LEU A 1 97 ? -10.557 1.564 6.994 1.00 84.25 97 LEU A N 1
ATOM 764 C CA . LEU A 1 97 ? -9.920 1.384 5.700 1.00 84.25 97 LEU A CA 1
ATOM 765 C C . LEU A 1 97 ? -10.572 0.207 4.975 1.00 84.25 97 LEU A C 1
ATOM 767 O O . LEU A 1 97 ? -10.522 -0.931 5.440 1.00 84.25 97 LEU A O 1
ATOM 771 N N . VAL A 1 98 ? -11.126 0.462 3.798 1.00 84.88 98 VAL A N 1
ATOM 772 C CA . VAL A 1 98 ? -11.676 -0.558 2.905 1.00 84.88 98 VAL A CA 1
ATOM 773 C C . VAL A 1 98 ? -10.736 -0.714 1.719 1.00 84.88 98 VAL A C 1
ATOM 775 O O . VAL A 1 98 ? -10.522 0.240 0.981 1.00 84.88 98 VAL A O 1
ATOM 778 N N . ILE A 1 99 ? -10.185 -1.908 1.511 1.00 83.00 99 ILE A N 1
ATOM 779 C CA . ILE A 1 99 ? -9.357 -2.243 0.347 1.00 83.00 99 ILE A CA 1
ATOM 780 C C . ILE A 1 99 ? -10.099 -3.280 -0.496 1.00 83.00 99 ILE A C 1
ATOM 782 O O . ILE A 1 99 ? -10.524 -4.319 0.014 1.00 83.00 99 ILE A O 1
ATOM 786 N N . TRP A 1 100 ? -10.234 -3.034 -1.796 1.00 81.25 100 TRP A N 1
ATOM 787 C CA . TRP A 1 100 ? -10.856 -3.957 -2.745 1.00 81.25 100 TRP A CA 1
ATOM 788 C C . TRP A 1 100 ? -9.816 -4.677 -3.600 1.00 81.25 100 TRP A C 1
ATOM 790 O O . TRP A 1 100 ? -8.681 -4.236 -3.754 1.00 81.25 100 TRP A O 1
ATOM 800 N N . LEU A 1 101 ? -10.234 -5.786 -4.214 1.00 76.94 101 LEU A N 1
ATOM 801 C CA . LEU A 1 101 ? -9.431 -6.463 -5.228 1.00 76.94 101 LEU A CA 1
ATOM 802 C C . LEU A 1 101 ? -9.216 -5.559 -6.449 1.00 76.94 101 LEU A C 1
ATOM 804 O O . LEU A 1 101 ? -10.161 -4.952 -6.965 1.00 76.94 101 LEU A O 1
ATOM 808 N N . GLY A 1 102 ? -7.979 -5.554 -6.943 1.00 69.06 102 GLY A N 1
ATOM 809 C CA . GLY A 1 102 ? -7.549 -4.780 -8.104 1.00 69.06 102 GLY A CA 1
ATOM 810 C C . GLY A 1 102 ? -6.522 -3.707 -7.752 1.00 69.06 102 GLY A C 1
ATOM 811 O O . GLY A 1 102 ? -6.081 -3.595 -6.611 1.00 69.06 102 GLY A O 1
ATOM 812 N N . PHE A 1 103 ? -6.111 -2.950 -8.765 1.00 73.44 103 PHE A N 1
ATOM 813 C CA . PHE A 1 103 ? -5.138 -1.873 -8.625 1.00 73.44 103 PHE A CA 1
ATOM 814 C C . PHE A 1 103 ? -5.817 -0.573 -8.167 1.00 73.44 103 PHE A C 1
ATOM 816 O O . PHE A 1 103 ? -6.792 -0.154 -8.788 1.00 73.44 103 PHE A O 1
ATOM 823 N N . GLY A 1 104 ? -5.303 0.071 -7.113 1.00 68.88 104 GLY A N 1
ATOM 824 C CA . GLY A 1 104 ? -5.698 1.433 -6.726 1.00 68.88 104 GLY A CA 1
ATOM 825 C C . GLY A 1 104 ? -7.108 1.542 -6.144 1.00 68.88 104 GLY A C 1
ATOM 826 O O . GLY A 1 104 ? -7.718 2.604 -6.181 1.00 68.88 104 GLY A O 1
ATOM 827 N N . ARG A 1 105 ? -7.667 0.435 -5.642 1.00 78.25 105 ARG A N 1
ATOM 828 C CA . ARG A 1 105 ? -9.033 0.400 -5.110 1.00 78.25 105 ARG A CA 1
ATOM 829 C C . ARG A 1 105 ? -9.001 0.324 -3.591 1.00 78.25 105 ARG A C 1
ATOM 831 O O . ARG A 1 105 ? -9.038 -0.768 -3.027 1.00 78.25 105 ARG A O 1
ATOM 838 N N . PHE A 1 106 ? -8.994 1.478 -2.935 1.00 82.50 106 PHE A N 1
ATOM 839 C CA . PHE A 1 106 ? -9.181 1.588 -1.489 1.00 82.50 106 PHE A CA 1
ATOM 840 C C . PHE A 1 106 ? -9.961 2.859 -1.125 1.00 82.50 106 PHE A C 1
ATOM 842 O O . PHE A 1 106 ? -10.111 3.761 -1.947 1.00 82.50 106 PHE A O 1
ATOM 849 N N . LYS A 1 107 ? -10.516 2.901 0.087 1.00 83.38 107 LYS A N 1
ATOM 850 C CA . LYS A 1 107 ? -11.230 4.050 0.652 1.00 83.38 107 LYS A CA 1
ATOM 851 C C . LYS A 1 107 ? -10.978 4.118 2.152 1.00 83.38 107 LYS A C 1
ATOM 853 O O . LYS A 1 107 ? -11.032 3.091 2.822 1.00 83.38 107 LYS A O 1
ATOM 858 N N . ILE A 1 108 ? -10.762 5.321 2.671 1.00 82.44 108 ILE A N 1
ATOM 859 C CA . ILE A 1 108 ? -10.659 5.584 4.108 1.00 82.44 108 ILE A CA 1
ATOM 860 C C . ILE A 1 108 ? -11.935 6.314 4.534 1.00 82.44 108 ILE A C 1
ATOM 862 O O . ILE A 1 108 ? -12.236 7.401 4.046 1.00 82.44 108 ILE A O 1
ATOM 866 N N . ASN A 1 109 ? -12.719 5.696 5.413 1.00 81.44 109 ASN A N 1
ATOM 867 C CA . ASN A 1 109 ? -13.880 6.302 6.049 1.00 81.44 109 ASN A CA 1
ATOM 868 C C . ASN A 1 109 ? -13.482 6.734 7.464 1.00 81.44 109 ASN A C 1
ATOM 870 O O . ASN A 1 109 ? -12.972 5.929 8.245 1.00 81.44 109 ASN A O 1
ATOM 874 N N . LYS A 1 110 ? -13.754 7.986 7.830 1.00 75.50 110 LYS A N 1
ATOM 875 C CA . LYS A 1 110 ? -13.621 8.421 9.223 1.00 75.50 110 LYS A CA 1
ATOM 876 C C . LYS A 1 110 ? -14.728 7.761 10.044 1.00 75.50 110 LYS A C 1
ATOM 878 O O . LYS A 1 110 ? -15.900 7.902 9.692 1.00 75.50 110 LYS A O 1
ATOM 883 N N . ARG A 1 111 ? -14.387 7.050 11.123 1.00 64.88 111 ARG A N 1
ATOM 884 C CA . ARG A 1 111 ? -15.404 6.616 12.087 1.00 64.88 111 ARG A CA 1
ATOM 885 C C . ARG A 1 111 ? -15.716 7.803 12.990 1.00 64.88 111 ARG A C 1
ATOM 887 O O . ARG A 1 111 ? -14.824 8.346 13.637 1.00 64.88 111 ARG A O 1
ATOM 894 N N . VAL A 1 112 ? -16.976 8.221 13.006 1.00 56.84 112 VAL A N 1
ATOM 895 C CA . VAL A 1 112 ? -17.497 9.046 14.096 1.00 56.84 112 VAL A CA 1
ATOM 896 C C . VAL A 1 112 ? -17.736 8.071 15.245 1.00 56.84 112 VAL A C 1
ATOM 898 O O . VAL A 1 112 ? -18.458 7.093 15.065 1.00 56.84 112 VAL A O 1
ATOM 901 N N . SER A 1 113 ? -17.030 8.241 16.362 1.00 53.09 113 SER A N 1
ATOM 902 C CA . SER A 1 113 ? -17.347 7.496 17.579 1.00 53.09 113 SER A CA 1
ATOM 903 C C . SER A 1 113 ? -18.646 8.066 18.139 1.00 53.09 113 SER A C 1
ATOM 905 O O . SER A 1 113 ? -18.658 9.215 18.578 1.00 53.09 113 SER A O 1
ATOM 907 N N . ASP A 1 114 ? -19.720 7.286 18.091 1.00 47.47 114 ASP A N 1
ATOM 908 C CA . ASP A 1 114 ? -20.907 7.52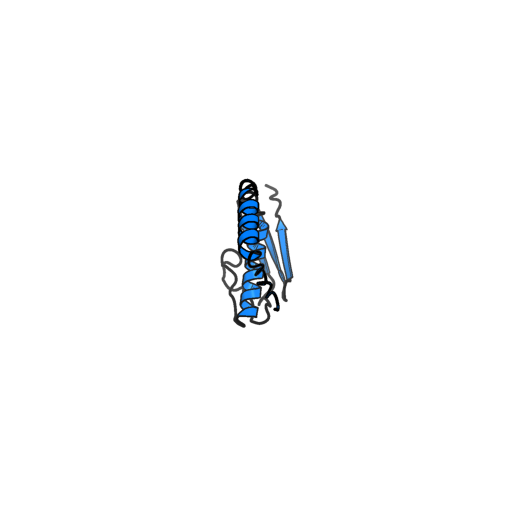5 18.911 1.00 47.47 114 ASP A CA 1
ATOM 909 C C . ASP A 1 114 ? -20.638 6.915 20.294 1.00 47.47 114 ASP A C 1
ATOM 911 O O . ASP A 1 114 ? -21.106 5.817 20.577 1.00 47.47 114 ASP A O 1
ATOM 915 N N . ASP A 1 115 ? -19.818 7.589 21.104 1.00 44.81 115 ASP A N 1
ATOM 916 C CA . ASP A 1 115 ? -19.675 7.346 22.548 1.00 44.81 115 ASP A CA 1
ATOM 917 C C . ASP A 1 115 ? -19.589 8.696 23.279 1.00 44.81 115 ASP A C 1
ATOM 919 O O . ASP A 1 115 ? -18.699 9.508 22.923 1.00 44.81 115 ASP A O 1
#

Sequence (115 aa):
MKVIRQGYDDGFVIIELLVVFLILGLILPTSQLNNINISEDIENIIISNQLEAMAYRKTVVIDPIICPKRDCWFNPKGHINKARTLIVHQGGAQNELVIWLGFGRFKINKRVSDD

Radius of gyration: 24.38 Å; chains: 1; bounding box: 64×55×61 Å